Protein 1WS0 (pdb70)

Nearest PDB structures (foldseek):
  1ws1-assembly1_A  TM=1.004E+00  e=2.241E-28  Bacillus cereus
  5vcp-assembly1_A  TM=9.362E-01  e=2.625E-15  Paraburkholderia xenovorans LB400
  5t8z-assembly1_A  TM=9.281E-01  e=1.001E-14  Burkholderia multivorans ATCC 17616
  6jew-assembly2_B  TM=9.467E-01  e=4.548E-14  Acinetobacter baumannii MRSN 3527
  5cwx-assembly1_A  TM=9.238E-01  e=1.154E-13  Xanthomonas oryzae pv. oryzae KACC 10331

Radius of gyration: 14.34 Å; Cα contacts (8 Å, |Δi|>4): 322; chains: 1; bounding box: 36×37×30 Å

Organism: Bacillus cereus (strain ATCC 14579 / DSM 31 / CCUG 7414 / JCM 2152 / NBRC 15305 / NCIMB 9373 / NCTC 2599 / NRRL B-3711) (NCBI:txid226900)

B-factor: mean 21.85, std 10.97, range [8.17, 71.48]

Structure (mmCIF, N/CA/C/O backbone):
data_1WS0
#
_entry.id   1WS0
#
_cell.length_a   44.330
_cell.length_b   42.802
_cell.length_c   84.806
_cell.angle_alpha   90.00
_cell.angle_beta   90.00
_cell.angle_gamma   90.00
#
_symmetry.space_group_name_H-M   'P 21 21 21'
#
loop_
_entity.id
_entity.type
_entity.pdbx_description
1 polymer 'peptide deformylase 1'
2 non-polymer 'NICKEL (II) ION'
3 water water
#
loop_
_atom_site.group_PDB
_atom_site.id
_atom_site.type_symbol
_atom_site.label_atom_id
_atom_site.label_alt_id
_atom_site.label_comp_id
_atom_site.label_asym_id
_atom_site.label_entity_id
_atom_site.label_seq_id
_atom_site.pdbx_PDB_ins_code
_atom_site.Cartn_x
_atom_site.Cartn_y
_atom_site.Cartn_z
_atom_site.occupancy
_atom_site.B_iso_or_equiv
_atom_site.auth_seq_id
_atom_site.auth_comp_id
_atom_site.auth_asym_id
_atom_site.auth_atom_id
_atom_site.pdbx_PDB_model_num
ATOM 1 N N . MET A 1 1 ? -31.916 23.228 88.062 1.00 39.04 1 MET A N 1
ATOM 2 C CA . MET A 1 1 ? -32.046 22.240 86.949 1.00 37.94 1 MET A CA 1
ATOM 3 C C . MET A 1 1 ? -33.369 22.426 86.239 1.00 37.72 1 MET A C 1
ATOM 4 O O . MET A 1 1 ? -34.296 23.044 86.775 1.00 38.70 1 MET A O 1
ATOM 9 N N . ALA A 1 2 ? -33.451 21.901 85.022 1.00 35.72 2 ALA A N 1
ATOM 10 C CA . ALA A 1 2 ? -34.690 21.984 84.267 1.00 33.66 2 ALA A CA 1
ATOM 11 C C . ALA A 1 2 ? -35.017 20.600 83.741 1.00 32.76 2 ALA A C 1
ATOM 12 O O . ALA A 1 2 ? -34.106 19.845 83.387 1.00 30.33 2 ALA A O 1
ATOM 14 N N . VAL A 1 3 ? -36.306 20.254 83.733 1.00 31.33 3 VAL A N 1
ATOM 15 C CA . VAL A 1 3 ? -36.742 18.977 83.163 1.00 29.55 3 VAL A CA 1
ATOM 16 C C . VAL A 1 3 ? -36.892 19.344 81.694 1.00 28.82 3 VAL A C 1
ATOM 17 O O . VAL A 1 3 ? -37.684 20.219 81.346 1.00 29.44 3 VAL A O 1
ATOM 21 N N . LEU A 1 4 ? -36.126 18.687 80.833 1.00 26.26 4 LEU A N 1
ATOM 22 C CA . LEU A 1 4 ? -36.169 18.997 79.417 1.00 23.70 4 LEU A CA 1
ATOM 23 C C . LEU A 1 4 ? -37.21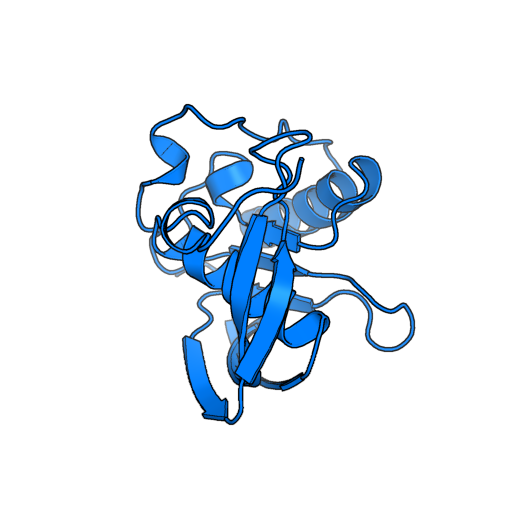3 18.159 78.709 1.00 23.26 4 LEU A C 1
ATOM 24 O O . LEU A 1 4 ? -37.464 17.001 79.074 1.00 24.08 4 LEU A O 1
ATOM 29 N N . GLU A 1 5 ? -37.832 18.724 77.683 1.00 22.68 5 GLU A N 1
ATOM 30 C CA . GLU A 1 5 ? -38.804 17.922 76.968 1.00 23.58 5 GLU A CA 1
ATOM 31 C C . GLU A 1 5 ? -37.997 16.935 76.120 1.00 22.13 5 GLU A C 1
ATOM 32 O O . GLU A 1 5 ? -37.041 17.335 75.452 1.00 20.19 5 GLU A O 1
ATOM 38 N N . ILE A 1 6 ? -38.374 15.660 76.171 1.00 21.66 6 ILE A N 1
ATOM 39 C CA . ILE A 1 6 ? -37.731 14.639 75.366 1.00 21.98 6 ILE A CA 1
ATOM 40 C C . ILE A 1 6 ? -38.540 14.592 74.078 1.00 23.99 6 ILE A C 1
ATOM 41 O O . ILE A 1 6 ? -39.758 14.362 74.105 1.00 23.71 6 ILE A O 1
ATOM 46 N N . ILE A 1 7 ? -37.852 14.829 72.964 1.00 23.05 7 ILE A N 1
ATOM 47 C CA . ILE A 1 7 ? -38.450 14.809 71.629 1.00 26.61 7 ILE A CA 1
ATOM 48 C C . ILE A 1 7 ? -38.856 13.386 71.225 1.00 28.20 7 ILE A C 1
ATOM 49 O O . ILE A 1 7 ? -38.041 12.450 71.285 1.00 25.38 7 ILE A O 1
ATOM 54 N N . LYS A 1 8 ? -40.106 13.226 70.798 1.00 29.83 8 LYS A N 1
ATOM 55 C CA . LYS A 1 8 ? -40.602 11.915 70.392 1.00 33.30 8 LYS A CA 1
ATOM 56 C C . LYS A 1 8 ? -40.444 11.672 68.900 1.00 35.91 8 LYS A C 1
ATOM 57 O O . LYS A 1 8 ? -40.621 12.587 68.078 1.00 33.76 8 LYS A O 1
ATOM 63 N N . HIS A 1 9 ? -40.067 10.118 68.234 1.00 39.59 9 HIS A N 1
ATOM 64 C CA . HIS A 1 9 ? -40.198 9.752 66.834 1.00 45.10 9 HIS A CA 1
ATOM 65 C C . HIS A 1 9 ? -41.748 10.003 66.494 1.00 47.17 9 HIS A C 1
ATOM 66 O O . HIS A 1 9 ? -42.457 9.761 67.349 1.00 46.66 9 HIS A O 1
ATOM 73 N N . PRO A 1 10 ? -42.033 11.154 65.681 1.00 22.83 10 PRO A N 1
ATOM 74 C CA . PRO A 1 10 ? -41.144 11.750 64.679 1.00 24.37 10 PRO A CA 1
ATOM 75 C C . PRO A 1 10 ? -40.780 13.216 64.832 1.00 23.93 10 PRO A C 1
ATOM 76 O O . PRO A 1 10 ? -41.641 14.072 64.983 1.00 24.89 10 PRO A O 1
ATOM 80 N N . ASN A 1 11 ? -39.719 13.387 64.402 1.00 44.25 11 ASN A N 1
ATOM 81 C CA . ASN A 1 11 ? -39.038 14.660 64.497 1.00 41.89 11 ASN A CA 1
ATOM 82 C C . ASN A 1 11 ? -37.709 14.596 63.783 1.00 40.33 11 ASN A C 1
ATOM 83 O O . ASN A 1 11 ? -36.920 13.680 64.007 1.00 39.02 11 ASN A O 1
ATOM 88 N N . GLU A 1 12 ? -37.474 15.570 62.907 1.00 37.71 12 GLU A N 1
ATOM 89 C CA . GLU A 1 12 ? -36.238 15.654 62.132 1.00 35.41 12 GLU A CA 1
ATOM 90 C C . GLU A 1 12 ? -34.953 15.831 62.945 1.00 30.94 12 GLU A C 1
ATOM 91 O O . GLU A 1 12 ? -33.893 15.376 62.512 1.00 28.18 12 GLU A O 1
ATOM 97 N N . VAL A 1 13 ? -35.022 16.497 64.097 1.00 26.43 13 VAL A N 1
ATOM 98 C CA . VAL A 1 13 ? -33.808 16.689 64.899 1.00 24.62 13 VAL A CA 1
ATOM 99 C C . VAL A 1 13 ? -33.201 15.324 65.250 1.00 21.15 13 VAL A C 1
ATOM 100 O O . VAL A 1 13 ? -31.975 15.183 65.379 1.00 20.60 13 VAL A O 1
ATOM 104 N N . LEU A 1 14 ? -34.042 14.290 65.351 1.00 18.99 14 LEU A N 1
ATOM 105 C CA . LEU A 1 14 ? -33.536 12.961 65.721 1.00 18.28 14 LEU A CA 1
ATOM 106 C C . LEU A 1 14 ? -32.682 12.288 64.671 1.00 18.27 14 LEU A C 1
ATOM 107 O O . LEU A 1 14 ? -31.868 11.418 64.997 1.00 19.70 14 LEU A O 1
ATOM 112 N N . GLU A 1 15 ? -32.849 12.677 63.409 1.00 17.85 15 GLU A N 1
ATOM 113 C CA . GLU A 1 15 ? -32.073 12.065 62.344 1.00 18.79 15 GLU A CA 1
ATOM 114 C C . GLU A 1 15 ? -30.970 12.965 61.851 1.00 17.86 15 GLU A C 1
ATOM 115 O O . GLU A 1 15 ? -30.355 12.708 60.823 1.00 17.19 15 GLU A O 1
ATOM 121 N N . THR A 1 16 ? -30.716 14.033 62.589 1.00 16.39 16 THR A N 1
ATOM 122 C CA . THR A 1 16 ? -29.673 14.980 62.198 1.00 15.74 16 THR A CA 1
ATOM 123 C C . THR A 1 16 ? -28.331 14.667 62.850 1.00 14.07 16 THR A C 1
ATOM 124 O O . THR A 1 16 ? -28.247 14.643 64.070 1.00 14.17 16 THR A O 1
ATOM 128 N N . PRO A 1 17 ? -27.277 14.414 62.057 1.00 14.55 17 PRO A N 1
ATOM 129 C CA . PRO A 1 17 ? -25.978 14.130 62.695 1.00 13.75 17 PRO A CA 1
ATOM 130 C C . PRO A 1 17 ? -25.544 15.368 63.475 1.00 14.41 17 PRO A C 1
ATOM 131 O O . PRO A 1 17 ? -25.732 16.511 63.023 1.00 15.36 17 PRO A O 1
ATOM 135 N N . CYS A 1 18 ? -24.892 15.143 64.607 1.00 12.68 18 CYS A N 1
ATOM 136 C CA . CYS A 1 18 ? -24.503 16.208 65.522 1.00 13.23 18 CYS A CA 1
ATOM 137 C C . CYS A 1 18 ? -23.108 16.766 65.328 1.00 12.86 18 CYS A C 1
ATOM 138 O O . CYS A 1 18 ? -22.188 16.055 64.928 1.00 12.99 18 CYS A O 1
ATOM 141 N N . GLU A 1 19 ? -22.950 18.050 65.626 1.00 13.48 19 GLU A N 1
ATOM 142 C CA . GLU A 1 19 ? -21.638 18.654 65.530 1.00 12.93 19 GLU A CA 1
ATOM 143 C C . GLU A 1 19 ? -20.830 18.315 66.766 1.00 14.31 19 GLU A C 1
ATOM 144 O O . GLU A 1 19 ? -21.394 18.096 67.857 1.00 13.78 19 GLU A O 1
ATOM 150 N N . ARG A 1 20 ? -19.513 18.272 66.603 1.00 13.57 20 ARG A N 1
ATOM 151 C CA . ARG A 1 20 ? -18.629 18.029 67.743 1.00 13.97 20 ARG A CA 1
ATOM 152 C C . ARG A 1 20 ? -18.706 19.238 68.655 1.00 15.24 20 ARG A C 1
ATOM 153 O O . ARG A 1 20 ? -18.906 20.371 68.207 1.00 17.09 20 ARG A O 1
ATOM 161 N N . VAL A 1 21 ? -18.546 18.991 69.946 1.00 14.85 21 VAL A N 1
ATOM 162 C CA . VAL A 1 21 ? -18.524 20.065 70.930 1.00 15.62 21 VAL A CA 1
ATOM 163 C C . VAL A 1 21 ? -17.141 20.703 70.812 1.00 17.19 21 VAL A C 1
ATOM 164 O O . VAL A 1 21 ? -16.135 19.992 70.807 1.00 17.70 21 VAL A O 1
ATOM 168 N N . ILE A 1 22 ? -17.099 22.031 70.710 1.00 18.01 22 ILE A N 1
ATOM 169 C CA . ILE A 1 22 ? -15.844 22.766 70.587 1.00 22.49 22 ILE A CA 1
ATOM 170 C C . ILE A 1 22 ? -15.621 23.624 71.822 1.00 22.16 22 ILE A C 1
ATOM 171 O O . ILE A 1 22 ? -14.487 23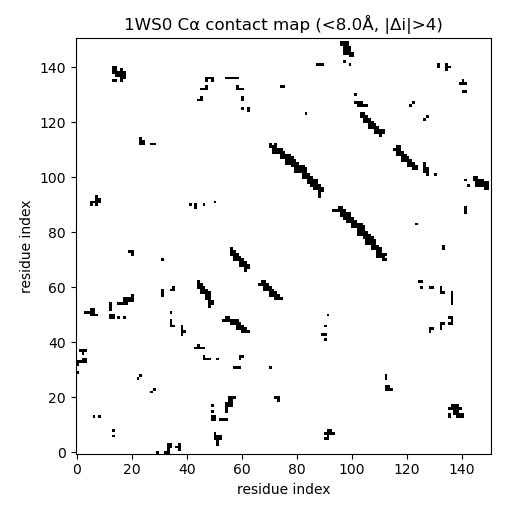.854 72.241 1.00 24.88 22 ILE A O 1
ATOM 176 N N . ASN A 1 23 ? -16.712 24.097 72.398 1.00 22.57 23 ASN A N 1
ATOM 177 C CA . ASN A 1 23 ? -16.636 24.924 73.588 1.00 23.09 23 ASN A CA 1
ATOM 178 C C . ASN A 1 23 ? -17.116 24.140 74.790 1.00 22.42 23 ASN A C 1
ATOM 179 O O . ASN A 1 23 ? -18.281 23.709 74.853 1.00 23.36 23 ASN A O 1
ATOM 184 N N . PHE A 1 24 ? -16.216 23.930 75.742 1.00 21.58 24 PHE A N 1
ATOM 185 C CA . PHE A 1 24 ? -16.556 23.197 76.959 1.00 21.91 24 PHE A CA 1
ATOM 186 C C . PHE A 1 24 ? -16.824 24.277 77.984 1.00 23.36 24 PHE A C 1
ATOM 187 O O . PHE A 1 24 ? -15.952 24.614 78.805 1.00 23.50 24 PHE A O 1
ATOM 195 N N . ASP A 1 25 ? -18.039 24.819 77.894 1.00 24.38 25 ASP A N 1
ATOM 196 C CA . ASP A 1 25 ? -18.470 25.940 78.725 1.00 26.09 25 ASP A CA 1
ATOM 197 C C . ASP A 1 25 ? -19.567 25.633 79.734 1.00 25.81 25 ASP A C 1
ATOM 198 O O . ASP A 1 25 ? -19.995 24.481 79.882 1.00 23.71 25 ASP A O 1
ATOM 203 N N . LYS A 1 26 ? -20.037 26.679 80.418 1.00 24.47 26 LYS A N 1
ATOM 204 C CA . LYS A 1 26 ? -21.082 26.484 81.433 1.00 24.80 26 LYS A CA 1
ATOM 205 C C . LYS A 1 26 ? -22.419 26.002 80.874 1.00 22.61 26 LYS A C 1
ATOM 206 O O . LYS A 1 26 ? -23.189 25.331 81.570 1.00 20.98 26 LYS A O 1
ATOM 212 N N . LYS A 1 27 ? -22.709 26.345 79.626 1.00 21.03 27 LYS A N 1
ATOM 213 C CA . LYS A 1 27 ? -23.973 25.956 79.009 1.00 21.88 27 LYS A CA 1
ATOM 214 C C . LYS A 1 27 ? -23.958 24.457 78.738 1.00 20.51 27 LYS A C 1
ATOM 215 O O . LYS A 1 27 ? -25.006 23.802 78.817 1.00 18.40 27 LYS A O 1
ATOM 221 N N . LEU A 1 28 ? -22.769 23.941 78.428 1.00 18.60 28 LEU A N 1
ATOM 222 C CA . LEU A 1 28 ? -22.576 22.502 78.183 1.00 18.23 28 LEU A CA 1
ATOM 223 C C . LEU A 1 28 ? -22.782 21.771 79.506 1.00 17.99 28 LEU A C 1
ATOM 224 O O . LEU A 1 28 ? -23.443 20.734 79.567 1.00 17.38 28 LEU A O 1
ATOM 229 N N . VAL A 1 29 ? -22.198 22.290 80.575 1.00 17.81 29 VAL A N 1
ATOM 230 C CA . VAL A 1 29 ? -22.358 21.632 81.866 1.00 17.00 29 VAL A CA 1
ATOM 231 C C . VAL A 1 29 ? -23.836 21.635 82.263 1.00 17.53 29 VAL A C 1
ATOM 232 O O . VAL A 1 29 ? -24.342 20.646 82.730 1.00 16.33 29 VAL A O 1
ATOM 236 N N . LYS A 1 30 ? -24.536 22.748 82.072 1.00 16.59 30 LYS A N 1
ATOM 237 C CA . LYS A 1 30 ? -25.960 22.751 82.429 1.00 17.82 30 LYS A CA 1
ATOM 238 C C . LYS A 1 30 ? -26.761 21.778 81.559 1.00 16.79 30 LYS A C 1
ATOM 239 O O . LYS A 1 30 ? -27.695 21.129 82.030 1.00 16.16 30 LYS A O 1
ATOM 245 N N . LEU A 1 31 ? -26.407 21.692 80.280 1.00 14.57 31 LEU A N 1
ATOM 246 C CA . LEU A 1 31 ? -27.097 20.745 79.394 1.00 14.06 31 LEU A CA 1
ATOM 247 C C . LEU A 1 31 ? -26.944 19.325 79.956 1.00 13.89 31 LEU A C 1
ATOM 248 O O . LEU A 1 31 ? -27.921 18.595 80.068 1.00 13.19 31 LEU A O 1
ATOM 253 N N . LEU A 1 32 ? -25.723 18.942 80.324 1.00 12.35 32 LEU A N 1
ATOM 254 C CA . LEU A 1 32 ? -25.500 17.590 80.839 1.00 11.79 32 LEU A CA 1
ATOM 255 C C . LEU A 1 32 ? -26.231 17.365 82.160 1.00 12.92 32 LEU A C 1
ATOM 256 O O . LEU A 1 32 ? -26.809 16.306 82.378 1.00 12.15 32 LEU A O 1
ATOM 261 N N . LYS A 1 33 ? -26.216 18.363 83.037 1.00 14.66 33 LYS A N 1
ATOM 262 C CA . LYS A 1 33 ? -26.898 18.205 84.323 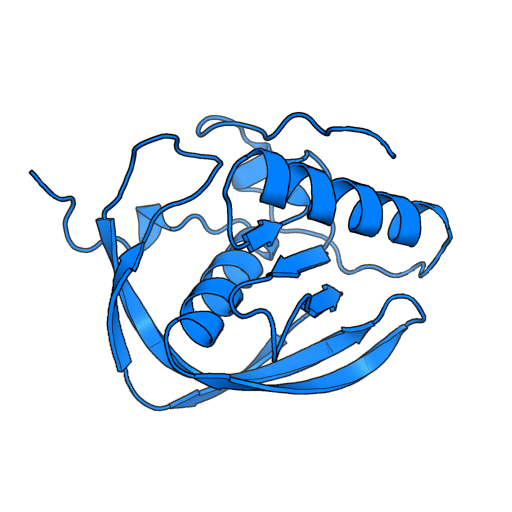1.00 17.36 33 LYS A CA 1
ATOM 263 C C . LYS A 1 33 ? -28.397 18.037 84.102 1.00 16.76 33 LYS A C 1
ATOM 264 O O . LYS A 1 33 ? -29.028 17.139 84.678 1.00 17.52 33 LYS A O 1
ATOM 270 N N . ASP A 1 34 ? -28.967 18.873 83.245 1.00 14.57 34 ASP A N 1
ATOM 271 C CA . ASP A 1 34 ? -30.402 18.770 82.963 1.00 15.21 34 ASP A CA 1
ATOM 272 C C . ASP A 1 34 ? -30.756 17.462 82.281 1.00 14.31 34 ASP A C 1
ATOM 273 O O . ASP A 1 34 ? -31.817 16.881 82.566 1.00 14.58 34 ASP A O 1
ATOM 278 N N . MET A 1 35 ? -29.895 17.007 81.365 1.00 12.58 35 MET A N 1
ATOM 279 C CA . MET A 1 35 ? -30.138 15.735 80.677 1.00 11.79 35 MET A CA 1
ATOM 280 C C . MET A 1 35 ? -30.158 14.555 81.633 1.00 13.70 35 MET A C 1
ATOM 281 O O . MET A 1 35 ? -31.029 13.682 81.544 1.00 13.35 35 MET A O 1
ATOM 286 N N . HIS A 1 36 ? -29.208 14.518 82.554 1.00 13.10 36 HIS A N 1
ATOM 287 C CA . HIS A 1 36 ? -29.166 13.367 83.453 1.00 12.92 36 HIS A CA 1
ATOM 288 C C . HIS A 1 36 ? -30.407 13.245 84.323 1.00 14.18 36 HIS A C 1
ATOM 289 O O . HIS A 1 36 ? -30.943 12.139 84.442 1.00 12.59 36 HIS A O 1
ATOM 296 N N . GLU A 1 37 ? -30.889 14.344 84.890 1.00 14.02 37 GLU A N 1
ATOM 297 C CA . GLU A 1 37 ? -32.090 14.212 85.753 1.00 13.02 37 GLU A CA 1
ATOM 298 C C . GLU A 1 37 ? -33.328 13.999 84.876 1.00 14.62 37 GLU A C 1
ATOM 299 O O . GLU A 1 37 ? -34.242 13.231 85.230 1.00 13.31 37 GLU A O 1
ATOM 305 N N . THR A 1 38 ? -33.371 14.667 83.723 1.00 13.41 38 THR A N 1
ATOM 306 C CA . THR A 1 38 ? -34.499 14.454 82.826 1.00 14.71 38 THR A CA 1
ATOM 307 C C . THR A 1 38 ? -34.581 12.968 82.445 1.00 13.34 38 THR A C 1
ATOM 308 O O . THR A 1 38 ? -35.662 12.363 82.434 1.00 13.90 38 THR A O 1
ATOM 312 N N . MET A 1 39 ? -33.433 12.383 82.130 1.00 12.45 39 MET A N 1
ATOM 313 C CA . MET A 1 39 ? -33.368 10.968 81.763 1.00 11.77 39 MET A CA 1
ATOM 314 C C . MET A 1 39 ? -33.892 10.063 82.876 1.00 11.14 39 MET A C 1
ATOM 315 O O . MET A 1 39 ? -34.734 9.187 82.641 1.00 13.78 39 MET A O 1
ATOM 320 N N . LEU A 1 40 ? -33.412 10.290 84.095 1.00 11.85 40 LEU A N 1
ATOM 321 C CA . LEU A 1 40 ? -33.827 9.440 85.221 1.00 11.28 40 LEU A CA 1
ATOM 322 C C . LEU A 1 40 ? -35.293 9.633 85.583 1.00 12.56 40 LEU A C 1
ATOM 323 O O . LEU A 1 40 ? -35.989 8.668 85.905 1.00 12.73 40 LEU A O 1
ATOM 328 N N . ILE A 1 41 ? -35.765 10.871 85.519 1.00 13.78 41 ILE A N 1
ATOM 329 C CA . ILE A 1 41 ? -37.178 11.126 85.847 1.00 14.60 41 ILE A CA 1
ATOM 330 C C . ILE A 1 41 ? -38.072 10.328 84.883 1.00 13.53 41 ILE A C 1
ATOM 331 O O . ILE A 1 41 ? -39.140 9.832 85.263 1.00 14.59 41 ILE A O 1
ATOM 336 N N . ALA A 1 42 ? -37.603 10.159 83.650 1.00 13.68 42 ALA A N 1
ATOM 337 C CA . ALA A 1 42 ? -38.331 9.439 82.627 1.00 14.27 42 ALA A CA 1
ATOM 338 C C . ALA A 1 42 ? -38.041 7.918 82.641 1.00 14.60 42 ALA A C 1
ATOM 339 O O . ALA A 1 42 ? -38.501 7.185 81.768 1.00 16.03 42 ALA A O 1
ATOM 341 N N . ASP A 1 43 ? -37.290 7.459 83.639 1.00 14.40 43 ASP A N 1
ATOM 342 C CA . ASP A 1 43 ? -36.910 6.043 83.802 1.00 15.91 43 ASP A CA 1
ATOM 343 C C . ASP A 1 43 ? -36.059 5.522 82.652 1.00 17.21 43 ASP A C 1
ATOM 344 O O . ASP A 1 43 ? -36.178 4.351 82.263 1.00 17.88 43 ASP A O 1
ATOM 349 N N . GLY A 1 44 ? -35.213 6.381 82.101 1.00 15.65 44 GLY A N 1
ATOM 350 C CA . GLY A 1 44 ? -34.342 5.965 81.017 1.00 15.86 44 GLY A CA 1
ATOM 351 C C . GLY A 1 44 ? -32.957 5.653 81.538 1.00 15.50 44 GLY A C 1
ATOM 352 O O . GLY A 1 44 ? -32.617 6.062 82.667 1.00 15.46 44 GLY A O 1
ATOM 353 N N . VAL A 1 45 ? -32.171 4.910 80.753 1.00 12.42 45 VAL A N 1
ATOM 354 C CA . VAL A 1 45 ? -30.792 4.613 81.167 1.00 14.09 45 VAL A CA 1
ATOM 355 C C . VAL A 1 45 ? -29.765 5.332 80.272 1.00 11.75 45 VAL A C 1
ATOM 356 O O . VAL A 1 45 ? -28.573 5.357 80.575 1.00 12.66 45 VAL A O 1
ATOM 360 N N . GLY A 1 46 ? -30.263 5.925 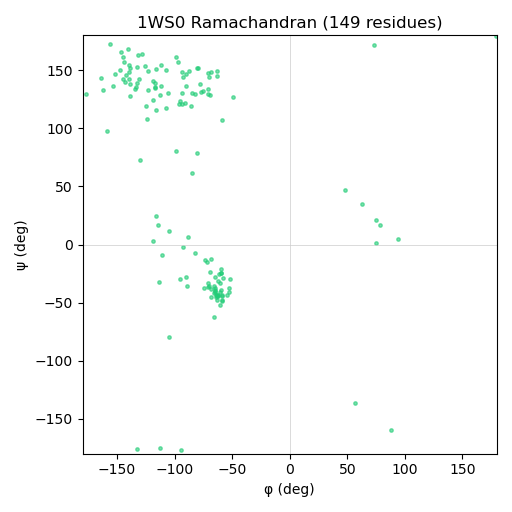79.193 1.00 12.03 46 GLY A N 1
ATOM 361 C CA . GLY A 1 46 ? -29.424 6.691 78.282 1.00 10.50 46 GLY A CA 1
ATOM 362 C C . GLY A 1 46 ? -30.224 7.847 77.678 1.00 12.16 46 GLY A C 1
ATOM 363 O O . GLY A 1 46 ? -31.462 7.781 77.550 1.00 13.63 46 GLY A O 1
ATOM 364 N N . LEU A 1 47 ? -29.533 8.936 77.360 1.00 11.61 47 LEU A N 1
ATOM 365 C CA . LEU A 1 47 ? -30.156 10.101 76.715 1.00 11.28 47 LEU A CA 1
ATOM 366 C C . LEU A 1 47 ? -29.085 10.834 75.929 1.00 11.32 47 LEU A C 1
ATOM 367 O O . LEU A 1 47 ? -27.959 11.012 76.426 1.00 11.88 47 LEU A O 1
ATOM 372 N N . ALA A 1 48 ? -29.417 11.248 74.710 1.00 10.98 48 ALA A N 1
ATOM 373 C CA . ALA A 1 48 ? -28.479 11.975 73.850 1.00 11.57 48 ALA A CA 1
ATOM 374 C C . ALA A 1 48 ? -29.031 13.366 73.610 1.00 12.58 48 ALA A C 1
ATOM 375 O O . ALA A 1 48 ? -30.246 13.562 73.603 1.00 13.57 48 ALA A O 1
ATOM 377 N N . ALA A 1 49 ? -28.130 14.322 73.394 1.00 11.56 49 ALA A N 1
ATOM 378 C CA . ALA A 1 49 ? -28.524 15.726 73.183 1.00 12.12 49 ALA A CA 1
ATOM 379 C C . ALA A 1 49 ? -29.571 15.937 72.092 1.00 12.66 49 ALA A C 1
ATOM 380 O O . ALA A 1 49 ? -30.493 16.759 72.261 1.00 12.21 49 ALA A O 1
ATOM 382 N N . PRO A 1 50 ? -29.472 15.224 70.961 1.00 13.47 50 PRO A N 1
ATOM 383 C CA . PRO A 1 50 ? -30.521 15.486 69.963 1.00 13.96 50 PRO A CA 1
ATOM 384 C C . PRO A 1 50 ? -31.938 15.195 70.465 1.00 13.59 50 PRO A C 1
ATOM 385 O O . PRO A 1 50 ? -32.918 15.780 69.978 1.00 15.42 50 PRO A O 1
ATOM 389 N N . GLN A 1 51 ? -32.058 14.316 71.458 1.00 11.70 51 GLN A N 1
ATOM 390 C CA . GLN A 1 51 ? -33.364 13.958 71.998 1.00 13.29 51 GLN A CA 1
ATOM 391 C C . GLN A 1 51 ? -33.966 15.073 72.802 1.00 13.18 51 GLN A C 1
ATOM 392 O O . GLN A 1 51 ? -35.160 15.039 73.116 1.00 16.46 51 GLN A O 1
ATOM 398 N N . VAL A 1 52 ? -33.151 16.053 73.167 1.00 13.91 52 VAL A N 1
ATOM 399 C CA . VAL A 1 52 ? -33.703 17.205 73.895 1.00 14.06 52 VAL A CA 1
ATOM 400 C C . VAL A 1 52 ? -33.511 18.434 73.006 1.00 15.02 52 VAL A C 1
ATOM 401 O O . VAL A 1 52 ? -33.440 19.578 73.499 1.00 16.35 52 VAL A O 1
ATOM 405 N N . GLY A 1 53 ? -33.412 18.172 71.698 1.00 13.50 53 GLY A N 1
ATOM 406 C CA . GLY A 1 53 ? -33.308 19.240 70.701 1.00 15.42 53 GLY A CA 1
ATOM 407 C C . GLY A 1 53 ? -32.011 19.969 70.460 1.00 16.54 53 GLY A C 1
ATOM 408 O O . GLY A 1 53 ? -32.007 21.040 69.840 1.00 18.29 53 GLY A O 1
ATOM 409 N N . VAL A 1 54 ? -30.909 19.401 70.925 1.00 16.28 54 VAL A N 1
ATOM 410 C CA . VAL A 1 54 ? -29.602 20.022 70.775 1.00 14.99 54 VAL A CA 1
ATOM 411 C C . VAL A 1 54 ? -28.716 19.132 69.894 1.00 15.27 54 VAL A C 1
ATOM 412 O O . VAL A 1 54 ? -28.385 18.001 70.278 1.00 13.99 54 VAL A O 1
ATOM 416 N N . SER A 1 55 ? -28.317 19.627 68.721 1.00 14.73 55 SER A N 1
ATOM 417 C CA . SER A 1 55 ? -27.490 18.827 67.817 1.00 15.34 55 SER A CA 1
ATOM 418 C C . SER A 1 55 ? -25.985 18.867 68.073 1.00 14.16 55 SER A C 1
ATOM 419 O O . SER A 1 55 ? -25.205 19.265 67.216 1.00 13.87 55 SER A O 1
ATOM 422 N N . LEU A 1 56 ? -25.589 18.403 69.264 1.00 12.24 56 LEU A N 1
ATOM 423 C CA . LEU A 1 56 ? -24.188 18.354 69.668 1.00 11.72 56 LEU A CA 1
ATOM 424 C C . LEU A 1 56 ? -23.857 16.932 70.089 1.00 11.62 56 LEU A C 1
ATOM 425 O O . LEU A 1 56 ? -24.728 16.217 70.555 1.00 11.77 56 LEU A O 1
ATOM 430 N N . GLN A 1 57 ? -22.583 16.535 69.982 1.00 11.65 57 GLN A N 1
ATOM 431 C CA . GLN A 1 57 ? -22.214 15.16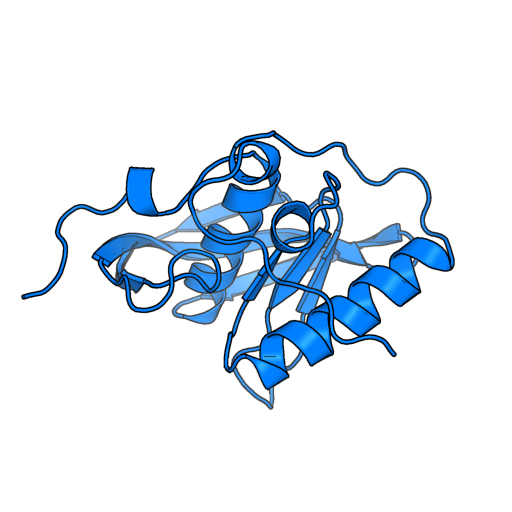5 70.370 1.00 10.63 57 GLN A CA 1
ATOM 432 C C . GLN A 1 57 ? -22.044 15.036 71.866 1.00 10.18 57 GLN A C 1
ATOM 433 O O . GLN A 1 57 ? -20.922 15.036 72.390 1.00 10.33 57 GLN A O 1
ATOM 439 N N . VAL A 1 58 ? -23.180 14.945 72.540 1.00 11.52 58 VAL A N 1
ATOM 440 C CA . VAL A 1 58 ? -23.243 14.891 74.004 1.00 12.00 58 VAL A CA 1
ATOM 441 C C . VAL A 1 58 ? -24.280 13.872 74.415 1.00 12.60 58 VAL A C 1
ATOM 442 O O . VAL A 1 58 ? -25.400 13.910 73.918 1.00 11.10 58 VAL A O 1
ATOM 446 N N . ALA A 1 59 ? -23.898 12.929 75.281 1.00 10.99 59 ALA A N 1
ATOM 447 C CA . ALA A 1 59 ? -24.866 11.950 75.761 1.00 11.65 59 ALA A CA 1
ATOM 448 C C . ALA A 1 59 ? -24.514 11.592 77.192 1.00 10.44 59 ALA A C 1
ATOM 449 O O . ALA A 1 59 ? -23.419 11.890 77.660 1.00 11.58 59 ALA A O 1
ATOM 451 N N . VAL A 1 60 ? -25.449 10.949 77.890 1.00 10.61 60 VAL A N 1
ATOM 452 C CA . VAL A 1 60 ? -25.149 10.497 79.235 1.00 11.31 60 VAL A CA 1
ATOM 453 C C . VAL A 1 60 ? -25.840 9.131 79.382 1.00 11.03 60 VAL A C 1
ATOM 454 O O . VAL A 1 60 ? -26.891 8.892 78.780 1.00 12.12 60 VAL A O 1
ATOM 458 N N . VAL A 1 61 ? -25.224 8.228 80.141 1.00 11.94 61 VAL A N 1
ATOM 459 C CA . VAL A 1 61 ? -25.822 6.921 80.406 1.00 11.91 61 VAL A CA 1
ATOM 460 C C . VAL A 1 61 ? -25.678 6.712 81.904 1.00 12.20 61 VAL A C 1
ATOM 461 O O . VAL A 1 61 ? -24.769 7.253 82.530 1.00 13.59 61 VAL A O 1
ATOM 465 N N . ASP A 1 62 ? -26.576 5.941 82.485 1.00 14.54 62 ASP A N 1
ATOM 466 C CA . ASP A 1 62 ? -26.490 5.683 83.908 1.00 16.12 62 ASP A CA 1
ATOM 467 C C . ASP A 1 62 ? -27.282 4.413 84.153 1.00 18.72 62 ASP A C 1
ATOM 468 O O . ASP A 1 62 ? -28.496 4.432 84.212 1.00 16.83 62 ASP A O 1
ATOM 473 N N . VAL A 1 63 ? -26.577 3.295 84.226 1.00 21.39 63 VAL A N 1
ATOM 474 C CA . VAL A 1 63 ? -27.263 2.031 84.464 1.00 28.69 63 VAL A CA 1
ATOM 475 C C . VAL A 1 63 ? -27.028 1.591 85.930 1.00 31.42 63 VAL A C 1
ATOM 476 O O . VAL A 1 63 ? -27.873 1.826 86.784 1.00 33.67 63 VAL A O 1
ATOM 480 N N . ASP A 1 64 ? -25.885 1.005 86.254 1.00 36.27 64 ASP A N 1
ATOM 481 C CA . ASP A 1 64 ? -25.642 0.583 87.641 1.00 40.65 64 ASP A CA 1
ATOM 482 C C . ASP A 1 64 ? -25.206 1.712 88.578 1.00 42.84 64 ASP A C 1
ATOM 483 O O . ASP A 1 64 ? -24.579 2.677 88.146 1.00 41.85 64 ASP A O 1
ATOM 488 N N . ASP A 1 65 ? -25.515 1.573 89.869 1.00 45.28 65 ASP A N 1
ATOM 489 C CA . ASP A 1 65 ? -25.139 2.592 90.851 1.00 48.58 65 ASP A CA 1
ATOM 490 C C . ASP A 1 65 ? -23.635 2.630 91.118 1.00 50.50 65 ASP A C 1
ATOM 491 O O . ASP A 1 65 ? -23.067 3.704 91.344 1.00 49.89 65 ASP A O 1
ATOM 496 N N . ASP A 1 66 ? -23.008 1.457 91.113 1.00 52.67 66 ASP A N 1
ATOM 497 C CA . ASP A 1 66 ? -21.568 1.336 91.343 1.00 55.27 66 ASP A CA 1
ATOM 498 C C . ASP A 1 66 ? -20.836 2.109 90.252 1.00 54.73 66 ASP A C 1
ATOM 499 O O . ASP A 1 66 ? -19.970 2.943 90.534 1.00 54.94 66 ASP A O 1
ATOM 504 N N . THR A 1 67 ? -21.191 1.811 89.005 1.00 53.14 67 THR A N 1
ATOM 505 C CA . THR A 1 67 ? -20.611 2.480 87.849 1.00 50.93 67 THR A CA 1
ATOM 506 C C . THR A 1 67 ? -21.072 3.920 87.945 1.00 47.64 67 THR A C 1
ATOM 507 O O . THR A 1 67 ? -20.268 4.842 88.082 1.00 48.44 67 THR A O 1
ATOM 511 N N . GLY A 1 68 ? -22.389 4.096 87.878 1.00 42.13 68 GLY A N 1
ATOM 512 C CA . GLY A 1 68 ? -22.952 5.419 87.980 1.00 35.12 68 GLY A CA 1
ATOM 513 C C . GLY A 1 68 ? -23.066 6.150 86.658 1.00 29.08 68 GLY A C 1
ATOM 514 O O . GLY A 1 68 ? -23.061 5.569 85.571 1.00 26.82 68 GLY A O 1
ATOM 515 N N . LYS A 1 69 ? -23.173 7.461 86.773 1.00 24.71 69 LYS A N 1
ATOM 516 C CA . LYS A 1 69 ? -23.339 8.329 85.628 1.00 19.99 69 LYS A CA 1
ATOM 517 C C . LYS A 1 69 ? -22.079 8.448 84.783 1.00 17.56 69 LYS A C 1
ATOM 518 O O . LYS A 1 69 ? -21.006 8.715 85.303 1.00 15.50 69 LYS A O 1
ATOM 524 N N . ILE A 1 70 ? -22.226 8.251 83.468 1.00 14.25 70 ILE A N 1
ATOM 525 C CA . ILE A 1 70 ? -21.110 8.398 82.544 1.00 13.88 70 ILE A CA 1
ATOM 526 C C . ILE A 1 70 ? -21.500 9.412 81.479 1.00 13.53 70 ILE A C 1
ATOM 527 O O . ILE A 1 70 ? -22.338 9.134 80.635 1.00 12.64 70 ILE A O 1
ATOM 532 N N . GLU A 1 71 ? -20.903 10.595 81.544 1.00 12.15 71 GLU A N 1
ATOM 533 C CA . GLU A 1 71 ? -21.160 11.626 80.544 1.00 11.71 71 GLU A CA 1
ATOM 534 C C . GLU A 1 71 ? -20.145 11.428 79.438 1.00 11.48 71 GLU A C 1
ATOM 535 O O . GLU A 1 71 ? -18.964 11.184 79.699 1.00 12.20 71 GLU A O 1
ATOM 541 N N . LEU A 1 72 ? -20.614 11.513 78.197 1.00 10.84 72 LEU A N 1
ATOM 542 C CA . LEU A 1 72 ? -19.774 11.315 77.021 1.00 10.66 72 LEU A CA 1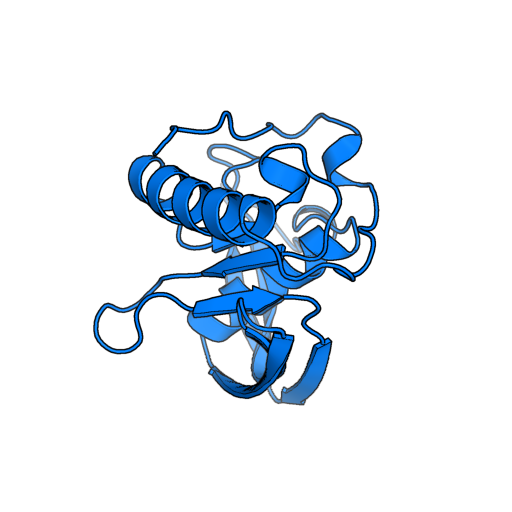
ATOM 543 C C . LEU A 1 72 ? -19.841 12.494 76.073 1.00 12.13 72 LEU A C 1
ATOM 544 O O . LEU A 1 72 ? -20.912 12.797 75.569 1.00 12.86 72 LEU A O 1
ATOM 549 N N . ILE A 1 73 ? -18.712 13.151 75.811 1.00 9.67 73 ILE A N 1
ATOM 550 C CA . ILE A 1 73 ? -18.705 14.239 74.841 1.00 9.99 73 ILE A CA 1
ATOM 551 C C . ILE A 1 73 ? -17.778 13.817 73.715 1.00 10.89 73 ILE A C 1
ATOM 552 O O . ILE A 1 73 ? -16.698 13.292 73.931 1.00 11.03 73 ILE A O 1
ATOM 557 N N . ASN A 1 74 ? -18.236 14.033 72.483 1.00 10.76 74 ASN A N 1
ATOM 558 C CA . ASN A 1 74 ? -17.482 13.654 71.283 1.00 11.38 74 ASN A CA 1
ATOM 559 C C . ASN A 1 74 ? -16.953 12.227 71.366 1.00 12.31 74 ASN A C 1
ATOM 560 O O . ASN A 1 74 ? -15.801 11.958 71.051 1.00 12.15 74 ASN A O 1
ATOM 565 N N . PRO A 1 75 ? -17.805 11.280 71.772 1.00 10.66 75 PRO A N 1
ATOM 566 C CA . PRO A 1 75 ? -17.358 9.876 71.887 1.00 11.26 75 PRO A CA 1
ATOM 567 C C . PRO A 1 75 ? -17.095 9.167 70.588 1.00 13.91 75 PRO A C 1
ATOM 568 O O . PRO A 1 75 ? -17.763 9.416 69.591 1.00 16.37 75 PRO A O 1
ATOM 572 N N . SER A 1 76 ? -16.126 8.250 70.600 1.00 13.86 76 SER A N 1
ATOM 573 C CA . SER A 1 76 ? -15.894 7.426 69.429 1.00 16.70 76 SER A CA 1
ATOM 574 C C . SER A 1 76 ? -15.609 6.031 69.976 1.00 17.77 76 SER A C 1
ATOM 575 O O . SER A 1 76 ? -15.068 5.890 71.078 1.00 17.49 76 SER A O 1
ATOM 578 N N . ILE A 1 77 ? -15.988 5.000 69.233 1.00 16.02 77 ILE A N 1
ATOM 579 C CA . ILE A 1 77 ? -15.721 3.630 69.663 1.00 16.12 77 ILE A CA 1
ATOM 580 C C . ILE A 1 77 ? -14.426 3.205 68.967 1.00 17.53 77 ILE A C 1
ATOM 581 O O . ILE A 1 77 ? -14.343 3.209 67.729 1.00 17.65 77 ILE A O 1
ATOM 586 N N . LEU A 1 78 ? -13.431 2.845 69.772 1.00 16.06 78 LEU A N 1
ATOM 587 C CA . LEU A 1 78 ? -12.129 2.440 69.258 1.00 17.11 78 LEU A CA 1
ATOM 588 C C . LEU A 1 78 ? -12.056 0.951 69.007 1.00 18.21 78 LEU A C 1
ATOM 589 O O . LEU A 1 78 ? -11.289 0.515 68.151 1.00 19.74 78 LEU A O 1
ATOM 594 N N . GLU A 1 79 ? -12.840 0.174 69.753 1.00 17.88 79 GLU A N 1
ATOM 595 C CA . GLU A 1 79 ? -12.786 -1.277 69.593 1.00 18.87 79 GLU A CA 1
ATOM 596 C C . GLU A 1 79 ? -14.121 -1.902 69.952 1.00 17.59 79 GLU A C 1
ATOM 597 O O . GLU A 1 79 ? -14.822 -1.410 70.837 1.00 15.06 79 GLU A O 1
ATOM 603 N N . LYS A 1 80 ? -14.474 -2.985 69.260 1.00 15.97 80 LYS A N 1
ATOM 604 C CA . LYS A 1 80 ? -15.711 -3.691 69.542 1.00 14.28 80 LYS A CA 1
ATOM 605 C C . LYS A 1 80 ? -15.366 -5.164 69.454 1.00 14.74 80 LYS A C 1
ATOM 606 O O . LYS A 1 80 ? -14.618 -5.552 68.544 1.00 15.16 80 LYS A O 1
ATOM 612 N N . ARG A 1 81 ? -15.884 -5.973 70.375 1.00 14.95 81 ARG A N 1
ATOM 613 C CA . ARG A 1 81 ? -15.632 -7.417 70.339 1.00 17.72 81 ARG A CA 1
ATOM 614 C C . ARG A 1 81 ? -16.860 -8.166 70.818 1.00 18.09 81 ARG A C 1
ATOM 615 O O . ARG A 1 81 ? -17.520 -7.739 71.757 1.00 19.67 81 ARG A O 1
ATOM 623 N N . GLY A 1 82 ? -17.151 -9.314 70.196 1.00 16.97 82 GLY A N 1
ATOM 624 C CA . GLY A 1 82 ? -18.290 -10.094 70.622 1.00 16.77 82 GLY A CA 1
ATOM 625 C C . GLY A 1 82 ? -19.611 -9.493 70.234 1.00 15.90 82 GLY A C 1
ATOM 626 O O . GLY A 1 82 ? -19.665 -8.364 69.755 1.00 17.75 82 GLY A O 1
ATOM 627 N N . GLU A 1 83 ? -20.676 -10.241 70.451 1.00 16.24 83 GLU A N 1
ATOM 628 C CA . GLU A 1 83 ? -22.015 -9.771 70.124 1.00 16.06 83 GLU A CA 1
ATOM 629 C C . GLU A 1 83 ? -23.024 -10.156 71.198 1.00 17.53 83 GLU A C 1
ATOM 630 O O . GLU A 1 83 ? -22.836 -11.112 71.933 1.00 18.68 83 GLU A O 1
ATOM 636 N N . GLN A 1 84 ? -24.088 -9.376 71.294 1.00 15.42 84 GLN A N 1
ATOM 637 C CA . GLN A 1 84 ? -25.168 -9.636 72.225 1.00 17.10 84 GLN A CA 1
ATOM 638 C C . GLN A 1 84 ? -26.466 -9.253 71.534 1.00 17.68 84 GLN A C 1
ATOM 639 O O . GLN A 1 84 ? -26.547 -8.242 70.808 1.00 17.81 84 GLN A O 1
ATOM 645 N N . VAL A 1 85 ? -27.492 -10.072 71.750 1.00 18.08 85 VAL A N 1
ATOM 646 C CA . VAL A 1 85 ? -28.783 -9.869 71.121 1.00 20.10 85 VAL A CA 1
ATOM 647 C C . VAL A 1 85 ? -29.804 -9.760 72.231 1.00 21.31 85 VAL A C 1
ATOM 648 O O . VAL A 1 85 ? -29.819 -10.569 73.165 1.00 23.11 85 VAL A O 1
ATOM 652 N N . GLY A 1 86 ? -30.653 -8.752 72.136 1.00 21.69 86 GLY A N 1
ATOM 653 C CA . GLY A 1 86 ? -31.635 -8.570 73.174 1.00 21.98 86 GLY A CA 1
ATOM 654 C C . GLY A 1 86 ? -32.499 -7.369 72.902 1.00 23.43 86 GLY A C 1
ATOM 655 O O . GLY A 1 86 ? -32.318 -6.657 71.911 1.00 20.39 86 GLY A O 1
ATOM 656 N N . PRO A 1 87 ? -33.451 -7.115 73.803 1.00 23.05 87 PRO A N 1
ATOM 657 C CA . PRO A 1 87 ? -34.365 -5.994 73.666 1.00 22.89 87 PRO A CA 1
ATOM 658 C C . PRO A 1 87 ? -33.716 -4.636 73.864 1.00 21.68 87 PRO A C 1
ATOM 659 O O . PRO A 1 87 ? -32.815 -4.455 74.689 1.00 21.86 87 PRO A O 1
ATOM 663 N N . GLU A 1 88 ? -34.213 -3.691 73.087 1.00 19.68 88 GLU A N 1
ATOM 664 C CA . GLU A 1 88 ? -33.759 -2.313 73.156 1.00 20.78 88 GLU A CA 1
ATOM 665 C C . GLU A 1 88 ? -34.950 -1.379 73.032 1.00 20.81 88 GLU A C 1
ATOM 666 O O . GLU A 1 88 ? -35.877 -1.649 72.260 1.00 22.22 88 GLU A O 1
ATOM 672 N N . GLY A 1 89 ? -34.915 -0.272 73.784 1.00 18.40 89 GLY A N 1
ATOM 673 C CA . GLY A 1 89 ? -35.979 0.719 73.748 1.00 18.32 89 GLY A CA 1
ATOM 674 C C . GLY A 1 89 ? -35.338 2.085 73.618 1.00 17.49 89 GLY A C 1
ATOM 675 O O . GLY A 1 89 ? -34.113 2.164 73.502 1.00 19.00 89 GLY A O 1
ATOM 676 N N . CYS A 1 90 ? -36.144 3.141 73.651 1.00 17.37 90 CYS A N 1
ATOM 677 C CA . CYS A 1 90 ? -35.623 4.499 73.506 1.00 14.82 90 CYS A CA 1
ATOM 678 C C . CYS A 1 90 ? -36.666 5.460 74.015 1.00 16.61 90 CYS A C 1
ATOM 679 O O . CYS A 1 90 ? -37.831 5.324 73.665 1.00 17.22 90 CYS A O 1
ATOM 682 N N . LEU A 1 91 ? -36.261 6.425 74.833 1.00 14.57 91 LEU A N 1
ATOM 683 C CA . LEU A 1 91 ? -37.228 7.394 75.363 1.00 15.94 91 LEU A CA 1
ATOM 684 C C . LEU A 1 91 ? -37.924 8.182 74.267 1.00 17.05 91 LEU A C 1
ATOM 685 O O . LEU A 1 91 ? -38.999 8.746 74.492 1.00 16.71 91 LEU A O 1
ATOM 690 N N . SER A 1 92 ? -37.326 8.241 73.085 1.00 13.98 92 SER A N 1
ATOM 691 C CA . SER A 1 92 ? -37.953 8.989 71.985 1.00 14.45 92 SER A CA 1
ATOM 692 C C . SER A 1 92 ? -39.010 8.157 71.273 1.00 17.06 92 SER A C 1
ATOM 693 O O . SER A 1 92 ? -39.705 8.677 70.395 1.00 18.49 92 SER A O 1
ATOM 696 N N . PHE A 1 93 ? -39.115 6.872 71.624 1.00 18.01 93 PHE A N 1
ATOM 697 C CA . PHE A 1 93 ? -40.138 5.986 71.010 1.00 19.75 93 PHE A CA 1
ATOM 698 C C . PHE A 1 93 ? -40.841 5.307 72.183 1.00 19.58 93 PHE A C 1
ATOM 699 O O . PHE A 1 93 ? -40.632 4.121 72.456 1.00 18.64 93 PHE A O 1
ATOM 707 N N . PRO A 1 94 ? -41.669 6.061 72.921 1.00 22.83 94 PRO A N 1
ATOM 708 C CA . PRO A 1 94 ? -42.342 5.437 74.064 1.00 24.37 94 PRO A CA 1
ATOM 709 C C . PRO A 1 94 ? -43.054 4.116 73.836 1.00 23.93 94 PRO A C 1
ATOM 710 O O . PRO A 1 94 ? -43.863 3.977 72.929 1.00 24.89 94 PRO A O 1
ATOM 714 N N . GLY A 1 95 ? -42.701 3.145 74.666 1.00 24.86 95 GLY A N 1
ATOM 715 C CA . GLY A 1 95 ? -43.308 1.834 74.588 1.00 26.25 95 GLY A CA 1
ATOM 716 C C . GLY A 1 95 ? -42.860 0.956 73.434 1.00 26.90 95 GLY A C 1
ATOM 717 O O . GLY A 1 95 ? -43.358 -0.153 73.294 1.00 28.47 95 GLY A O 1
ATOM 718 N N . LEU A 1 96 ? -41.934 1.428 72.606 1.00 24.50 96 LEU A N 1
ATOM 719 C CA . LEU A 1 96 ? -41.480 0.618 71.475 1.00 22.75 96 LEU A CA 1
ATOM 720 C C . LEU A 1 96 ? -40.209 -0.164 71.815 1.00 23.21 96 LEU A C 1
ATOM 721 O O . LEU A 1 96 ? -39.193 0.426 72.177 1.00 22.04 96 LEU A O 1
ATOM 726 N N . TYR A 1 97 ? -40.239 -1.486 71.669 1.00 23.42 97 TYR A N 1
ATOM 727 C CA . TYR A 1 97 ? -39.054 -2.270 71.988 1.00 24.13 97 TYR A CA 1
ATOM 728 C C . TYR A 1 97 ? -38.788 -3.257 70.863 1.00 23.42 97 TYR A C 1
ATOM 729 O O . TYR A 1 97 ? -39.714 -3.821 70.317 1.00 22.17 97 TYR A O 1
ATOM 738 N N . GLY A 1 98 ? -37.527 -3.442 70.495 1.00 22.25 98 GLY A N 1
ATOM 739 C CA . GLY A 1 98 ? -37.234 -4.367 69.415 1.00 21.72 98 GLY A CA 1
ATOM 740 C C . GLY A 1 98 ? -35.935 -5.066 69.702 1.00 22.71 98 GLY A C 1
ATOM 741 O O . GLY A 1 98 ? -35.152 -4.595 70.523 1.00 22.10 98 GLY A O 1
ATOM 742 N N . GLU A 1 99 ? -35.701 -6.198 69.048 1.00 22.75 99 GLU A N 1
ATOM 743 C CA . GLU A 1 99 ? -34.468 -6.936 69.269 1.00 21.30 99 GLU A CA 1
ATOM 744 C C . GLU A 1 99 ? -33.376 -6.302 68.424 1.00 19.74 99 GLU A C 1
ATOM 745 O O . GLU A 1 99 ? -33.557 -6.073 67.225 1.00 20.61 99 GLU A O 1
ATOM 751 N N . VAL A 1 100 ? -32.239 -6.008 69.053 1.00 17.81 100 VAL A N 1
ATOM 752 C CA . VAL A 1 100 ? -31.129 -5.398 68.337 1.00 15.18 100 VAL A CA 1
ATOM 753 C C . VAL A 1 100 ? -29.831 -6.116 68.693 1.00 15.00 100 VAL A C 1
ATOM 754 O O . VAL A 1 100 ? -29.595 -6.451 69.856 1.00 15.17 100 VAL A O 1
ATOM 758 N N . GLU A 1 101 ? -29.007 -6.403 67.693 1.00 14.42 101 GLU A N 1
ATOM 759 C CA . GLU A 1 101 ? -27.712 -7.015 67.985 1.00 15.27 101 GLU A CA 1
ATOM 760 C C . GLU A 1 101 ? -26.673 -5.883 68.105 1.00 14.98 101 GLU A C 1
ATOM 761 O O . GLU A 1 101 ? -26.606 -5.013 67.229 1.00 14.46 101 GLU A O 1
ATOM 767 N N . ARG A 1 102 ? -25.889 -5.890 69.186 1.00 14.74 102 ARG A N 1
ATOM 768 C CA . ARG A 1 102 ? -24.844 -4.870 69.413 1.00 14.79 102 ARG A CA 1
ATOM 769 C C . ARG A 1 102 ? -23.566 -5.583 69.788 1.00 15.78 102 ARG A C 1
ATOM 770 O O . ARG A 1 102 ? -23.581 -6.754 70.153 1.00 16.42 102 ARG A O 1
ATOM 778 N N . ALA A 1 103 ? -22.455 -4.887 69.703 1.00 13.96 103 ALA A N 1
ATOM 779 C CA . ALA A 1 103 ? -21.188 -5.481 70.156 1.00 13.81 103 ALA A CA 1
ATOM 780 C C . ALA A 1 103 ? -21.360 -5.721 71.677 1.00 15.35 103 ALA A C 1
ATOM 781 O O . ALA A 1 103 ? -22.106 -5.021 72.359 1.00 14.77 103 ALA A O 1
ATOM 783 N N . ASP A 1 104 ? -20.697 -6.749 72.206 1.00 14.09 104 ASP A N 1
ATOM 784 C CA . ASP A 1 104 ? -20.795 -7.031 73.640 1.00 16.43 104 ASP A CA 1
ATOM 785 C C . ASP A 1 104 ? -19.733 -6.285 74.447 1.00 17.03 104 ASP A C 1
ATOM 786 O O . ASP A 1 104 ? -19.990 -5.880 75.574 1.00 20.59 104 ASP A O 1
ATOM 791 N N . TYR A 1 105 ? -18.546 -6.132 73.893 1.00 15.99 105 TYR A N 1
ATOM 792 C CA . TYR A 1 105 ? -17.481 -5.346 74.551 1.00 15.37 105 TYR A CA 1
ATOM 793 C C . TYR A 1 105 ? -17.134 -4.143 73.671 1.00 15.20 105 TYR A C 1
ATOM 794 O O . TYR A 1 105 ? -17.077 -4.275 72.432 1.00 15.34 105 TYR A O 1
ATOM 803 N N . ILE A 1 106 ? -16.927 -2.966 74.281 1.00 12.75 106 ILE A N 1
ATOM 804 C CA . ILE A 1 106 ? -16.492 -1.820 73.520 1.00 12.37 106 ILE A CA 1
ATOM 805 C C . ILE A 1 106 ? -15.431 -1.047 74.286 1.00 13.01 106 ILE A C 1
ATOM 806 O O . ILE A 1 106 ? -15.379 -1.087 75.511 1.00 13.98 106 ILE A O 1
ATOM 811 N N . LYS A 1 107 ? -14.572 -0.379 73.548 1.00 12.31 107 LYS A N 1
ATOM 812 C CA . LYS A 1 107 ? -13.582 0.506 74.167 1.00 15.06 107 LYS A CA 1
ATOM 813 C C . LYS A 1 107 ? -13.953 1.858 73.581 1.00 16.09 107 LYS A C 1
ATOM 814 O O . LYS A 1 107 ? -13.990 2.016 72.347 1.00 15.53 107 LYS A O 1
ATOM 820 N N . VAL A 1 108 ? -14.204 2.836 74.451 1.00 14.15 108 VAL A N 1
ATOM 821 C CA . VAL A 1 108 ? -14.640 4.168 74.008 1.00 14.29 108 VAL A CA 1
ATOM 822 C C . VAL A 1 108 ? -13.674 5.268 74.400 1.00 14.30 108 VAL A C 1
ATOM 823 O O . VAL A 1 108 ? -13.124 5.236 75.499 1.00 15.79 108 VAL A O 1
ATOM 827 N N . ARG A 1 109 ? -13.478 6.222 73.490 1.00 14.50 109 ARG A N 1
ATOM 828 C CA . ARG A 1 109 ? -12.648 7.408 73.738 1.00 14.39 109 ARG A CA 1
ATOM 829 C C . ARG A 1 109 ? -13.641 8.570 73.729 1.00 13.13 109 ARG A C 1
ATOM 830 O O . ARG A 1 109 ? -14.452 8.697 72.815 1.00 13.79 109 ARG A O 1
ATOM 838 N N . ALA A 1 110 ? -13.618 9.402 74.764 1.00 13.58 110 ALA A N 1
ATOM 839 C CA . ALA A 1 110 ? -14.551 10.510 74.799 1.00 12.14 110 ALA A CA 1
ATOM 840 C C . ALA A 1 110 ? -14.005 11.598 75.684 1.00 12.78 110 ALA A C 1
ATOM 841 O O . ALA A 1 110 ? -12.963 11.405 76.314 1.00 11.87 110 ALA A O 1
ATOM 843 N N . GLN A 1 111 ? -14.672 12.754 75.712 1.00 12.10 111 GLN A N 1
ATOM 844 C CA . GLN A 1 111 ? -14.191 13.828 76.573 1.00 11.52 111 GLN A CA 1
ATOM 845 C C . GLN A 1 111 ? -15.149 14.084 77.702 1.00 11.47 111 GLN A C 1
ATOM 846 O O . GLN A 1 111 ? -16.330 13.787 77.584 1.00 11.28 111 GLN A O 1
ATOM 852 N N . ASN A 1 112 ? -14.631 14.622 78.809 1.00 12.17 112 ASN A N 1
ATOM 853 C CA . ASN A 1 112 ? -15.500 14.987 79.922 1.00 11.71 112 ASN A CA 1
ATOM 854 C C . ASN A 1 112 ? -15.878 16.468 79.800 1.00 13.71 112 ASN A C 1
ATOM 855 O O . ASN A 1 112 ? -15.526 17.133 78.817 1.00 15.20 112 ASN A O 1
ATOM 860 N N . ARG A 1 113 ? -16.614 16.981 80.785 1.00 15.36 113 ARG A N 1
ATOM 861 C CA . ARG A 1 113 ? -17.042 18.401 80.778 1.00 18.48 113 ARG A CA 1
ATOM 862 C C . ARG A 1 113 ? -15.971 19.457 80.564 1.00 19.18 113 ARG A C 1
ATOM 863 O O . ARG A 1 113 ? -16.269 20.568 80.094 1.00 21.11 113 ARG A O 1
ATOM 871 N N . ARG A 1 114 ? -14.749 19.160 80.983 1.00 19.06 114 ARG A N 1
ATOM 872 C CA . ARG A 1 114 ? -13.648 20.116 80.840 1.00 21.69 114 ARG A CA 1
ATOM 873 C C . ARG A 1 114 ? -12.868 19.912 79.547 1.00 19.34 114 ARG A C 1
ATOM 874 O O . ARG A 1 114 ? -11.897 20.629 79.301 1.00 19.74 114 ARG A O 1
ATOM 882 N N . GLY A 1 115 ? -13.244 18.903 78.761 1.00 17.51 115 GLY A N 1
ATOM 883 C CA . GLY A 1 115 ? -12.550 18.627 77.508 1.00 15.26 115 GLY A CA 1
ATOM 884 C C . GLY A 1 115 ? -11.435 17.597 77.612 1.00 15.47 115 GLY A C 1
ATOM 885 O O . GLY A 1 115 ? -10.704 17.335 76.634 1.00 14.54 115 GLY A O 1
ATOM 886 N N . LYS A 1 116 ? -11.267 16.995 78.787 1.00 13.84 116 LYS A N 1
ATOM 887 C CA . LYS A 1 116 ? -10.207 15.989 78.916 1.00 14.79 116 LYS A CA 1
ATOM 888 C C . LYS A 1 116 ? -10.624 14.665 78.305 1.00 14.87 116 LYS A C 1
ATOM 889 O O . LYS A 1 116 ? -11.749 14.221 78.505 1.00 15.39 116 LYS A O 1
ATOM 895 N N . VAL A 1 117 ? -9.698 14.037 77.587 1.00 13.24 117 VAL A N 1
ATOM 896 C CA . VAL A 1 117 ? -9.953 12.741 76.944 1.00 14.01 117 VAL A CA 1
ATOM 897 C C . VAL A 1 117 ? -9.731 11.564 77.891 1.00 13.97 117 VAL A C 1
ATOM 898 O O . VAL A 1 117 ? -8.697 11.493 78.568 1.00 15.14 117 VAL A O 1
ATOM 902 N N . PHE A 1 118 ? -10.708 10.664 77.950 1.00 12.38 118 PHE A N 1
ATOM 903 C CA . PHE A 1 118 ? -10.619 9.461 78.768 1.00 11.99 118 PHE A CA 1
ATOM 904 C C . PHE A 1 118 ? -10.937 8.251 77.926 1.00 14.76 118 PHE A C 1
ATOM 905 O O . PHE A 1 118 ? -11.480 8.376 76.804 1.00 14.44 118 PHE A O 1
ATOM 913 N N . LEU A 1 119 ? -10.564 7.092 78.463 1.00 15.12 119 LEU A N 1
ATOM 914 C CA . LEU A 1 119 ? -10.797 5.815 77.823 1.00 17.04 119 LEU A CA 1
ATOM 915 C C . LEU A 1 119 ? -11.714 5.011 78.711 1.00 17.64 119 LEU A C 1
ATOM 916 O O . LEU A 1 119 ? -11.531 4.938 79.931 1.00 19.30 119 LEU A O 1
ATOM 921 N N . LEU A 1 120 ? -12.708 4.377 78.105 1.00 15.54 120 LEU A N 1
ATOM 922 C CA . LEU A 1 120 ? -13.664 3.621 78.869 1.00 16.78 120 LEU A CA 1
ATOM 923 C C . LEU A 1 120 ? -13.934 2.267 78.238 1.00 15.99 120 LEU A C 1
ATOM 924 O O . LEU A 1 120 ? -14.130 2.188 77.029 1.00 17.32 120 LEU A O 1
ATOM 929 N N . GLU A 1 121 ? -13.931 1.212 79.044 1.00 17.29 121 GLU A N 1
ATOM 930 C CA . GLU A 1 121 ? -14.256 -0.106 78.524 1.00 16.63 121 GLU A CA 1
ATOM 931 C C . GLU A 1 121 ? -15.583 -0.518 79.118 1.00 15.74 121 GLU A C 1
ATOM 932 O O . GLU A 1 121 ? -15.840 -0.311 80.298 1.00 16.75 121 GLU A O 1
ATOM 938 N N . ALA A 1 122 ? -16.461 -1.078 78.294 1.00 13.76 122 ALA A N 1
ATOM 939 C CA . ALA A 1 122 ? -17.764 -1.492 78.815 1.00 12.82 122 ALA A CA 1
ATOM 940 C C . ALA A 1 122 ? -18.214 -2.757 78.133 1.00 13.25 122 ALA A C 1
ATOM 941 O O . ALA A 1 122 ? -17.771 -3.066 77.019 1.00 13.69 122 ALA A O 1
ATOM 943 N N . GLU A 1 123 ? -19.094 -3.474 78.809 1.00 13.55 123 GLU A N 1
ATOM 944 C CA . GLU A 1 123 ? -19.639 -4.705 78.254 1.00 16.66 123 GLU A CA 1
ATOM 945 C C . GLU A 1 123 ? -21.121 -4.810 78.579 1.00 15.51 123 GLU A C 1
ATOM 946 O O . GLU A 1 123 ? -21.674 -4.060 79.371 1.00 17.62 123 GLU A O 1
ATOM 952 N N . GLY A 1 124 ? -21.793 -5.749 77.932 1.00 16.16 124 GLY A N 1
ATOM 953 C CA . GLY A 1 124 ? -23.188 -5.973 78.239 1.00 15.69 124 GLY A CA 1
ATOM 954 C C . GLY A 1 124 ? -24.159 -4.824 78.126 1.00 15.48 124 GLY A C 1
ATOM 955 O O . GLY A 1 124 ? -24.119 -4.036 77.194 1.00 15.30 124 GLY A O 1
ATOM 956 N N . PHE A 1 125 ? -25.037 -4.699 79.110 1.00 15.32 125 PHE A N 1
ATOM 957 C CA . PHE A 1 125 ? -26.057 -3.673 79.038 1.00 16.87 125 PHE A CA 1
ATOM 958 C C . PHE A 1 125 ? -25.504 -2.272 78.953 1.00 15.05 125 PHE A C 1
ATOM 959 O O . PHE A 1 125 ? -26.048 -1.420 78.241 1.00 14.57 125 PHE A O 1
ATOM 967 N N . LEU A 1 126 ? -24.438 -2.014 79.690 1.00 13.39 126 LEU A N 1
ATOM 968 C CA . LEU A 1 126 ? -23.851 -0.689 79.627 1.00 12.90 126 LEU A CA 1
ATOM 969 C C . LEU A 1 126 ? -23.297 -0.462 78.228 1.00 13.21 126 LEU A C 1
ATOM 970 O O . LEU A 1 126 ? -23.429 0.622 77.669 1.00 12.97 126 LEU A O 1
ATOM 975 N N . ALA A 1 127 ? -22.657 -1.474 77.658 1.00 11.81 127 ALA A N 1
ATOM 976 C CA . ALA A 1 127 ? -22.106 -1.272 76.311 1.00 11.30 127 ALA A CA 1
ATOM 977 C C . ALA A 1 127 ? -23.249 -1.069 75.318 1.00 12.82 127 ALA A C 1
ATOM 978 O O . ALA A 1 127 ? -23.098 -0.292 74.377 1.00 10.95 127 ALA A O 1
ATOM 980 N N . ARG A 1 128 ? -24.373 -1.759 75.515 1.00 12.49 128 ARG A N 1
ATOM 981 C CA . ARG A 1 128 ? -25.517 -1.577 74.615 1.00 12.17 128 ARG A CA 1
ATOM 982 C C . ARG A 1 128 ? -26.005 -0.135 74.728 1.00 11.97 128 ARG A C 1
ATOM 983 O O . ARG A 1 128 ? -26.245 0.542 73.734 1.00 11.51 128 ARG A O 1
ATOM 991 N N . ALA A 1 129 ? -26.177 0.343 75.949 1.00 13.08 129 ALA A N 1
ATOM 992 C CA . ALA A 1 129 ? -26.663 1.714 76.087 1.00 11.37 129 ALA A CA 1
ATOM 993 C C . ALA A 1 129 ? -25.746 2.747 75.408 1.00 11.70 129 ALA A C 1
ATOM 994 O O . ALA A 1 129 ? -26.217 3.708 74.772 1.00 11.93 129 ALA A O 1
ATOM 996 N N . ILE A 1 130 ? -24.448 2.575 75.608 1.00 11.34 130 ILE A N 1
ATOM 997 C CA . ILE A 1 130 ? -23.497 3.506 75.046 1.00 10.56 130 ILE A CA 1
ATOM 998 C C . ILE A 1 130 ? -23.551 3.456 73.532 1.00 11.44 130 ILE A C 1
ATOM 999 O O . ILE A 1 130 ? -23.541 4.475 72.881 1.00 10.34 130 ILE A O 1
ATOM 1004 N N . GLN A 1 131 ? -23.610 2.265 72.947 1.00 10.66 131 GLN A N 1
ATOM 1005 C CA . GLN A 1 131 ? -23.693 2.199 71.488 1.00 9.67 131 GLN A CA 1
ATOM 1006 C C . GLN A 1 131 ? -24.960 2.896 70.954 1.00 10.98 131 GLN A C 1
ATOM 1007 O O . GLN A 1 131 ? -24.935 3.555 69.921 1.00 10.48 131 GLN A O 1
ATOM 1013 N N . HIS A 1 132 ? -26.076 2.693 71.650 1.00 11.14 132 HIS A N 1
ATOM 1014 C CA . HIS A 1 132 ? -27.346 3.276 71.251 1.00 9.99 132 HIS A CA 1
ATOM 1015 C C . HIS A 1 132 ? -27.249 4.814 71.319 1.00 11.62 132 HIS A C 1
ATOM 1016 O O . HIS A 1 132 ? -27.660 5.532 70.406 1.00 11.47 132 HIS A O 1
ATOM 1023 N N . GLU A 1 133 ? -26.667 5.330 72.396 1.00 8.88 133 GLU A N 1
ATOM 1024 C CA . GLU A 1 133 ? -26.571 6.785 72.477 1.00 9.43 133 GLU A CA 1
ATOM 1025 C C . GLU A 1 133 ? -25.596 7.381 71.489 1.00 10.96 133 GLU A C 1
ATOM 1026 O O . GLU A 1 133 ? -25.849 8.462 70.959 1.00 10.98 133 GLU A O 1
ATOM 1032 N N . ILE A 1 134 ? -24.483 6.701 71.204 1.00 10.68 134 ILE A N 1
ATOM 1033 C CA . ILE A 1 134 ? -23.540 7.240 70.259 1.00 10.64 134 ILE A CA 1
ATOM 1034 C C . ILE A 1 134 ? -24.238 7.274 68.890 1.00 11.44 134 ILE A C 1
ATOM 1035 O O . ILE A 1 134 ? -24.064 8.218 68.116 1.00 11.25 134 ILE A O 1
ATOM 1040 N N . ASP A 1 135 ? -25.004 6.241 68.562 1.00 11.09 135 ASP A N 1
ATOM 1041 C CA . ASP A 1 135 ? -25.719 6.292 67.288 1.00 12.29 135 ASP A CA 1
ATOM 1042 C C . ASP A 1 135 ? -26.560 7.550 67.198 1.00 11.52 135 ASP A C 1
ATOM 1043 O O . ASP A 1 135 ? -26.589 8.179 66.137 1.00 11.88 135 ASP A O 1
ATOM 1048 N N . HIS A 1 136 ? -27.265 7.918 68.267 1.00 11.13 136 HIS A N 1
ATOM 1049 C CA . HIS A 1 136 ? -28.076 9.167 68.228 1.00 11.70 136 HIS A CA 1
ATOM 1050 C C . HIS A 1 136 ? -27.262 10.386 67.789 1.00 11.30 136 HIS A C 1
ATOM 1051 O O . HIS A 1 136 ? -27.774 11.291 67.085 1.00 12.37 136 HIS A O 1
ATOM 1058 N N . LEU A 1 137 ? -26.009 10.435 68.231 1.00 10.83 137 LEU A N 1
ATOM 1059 C CA . LEU A 1 137 ? -25.146 11.555 67.924 1.00 9.82 137 LEU A CA 1
ATOM 1060 C C . LEU A 1 137 ? -24.793 11.598 66.455 1.00 10.42 137 LEU A C 1
ATOM 1061 O O . LEU A 1 137 ? -24.296 12.584 65.984 1.00 12.02 137 LEU A O 1
ATOM 1066 N N . HIS A 1 138 ? -25.067 10.536 65.715 1.00 11.88 138 HIS A N 1
ATOM 1067 C CA . HIS A 1 138 ? -24.774 10.552 64.291 1.00 11.91 138 HIS A CA 1
ATOM 1068 C C . HIS A 1 138 ? -26.044 10.487 63.484 1.00 13.47 138 HIS A C 1
ATOM 1069 O O . HIS A 1 138 ? -26.013 10.177 62.288 1.00 15.53 138 HIS A O 1
ATOM 1076 N N . GLY A 1 139 ? -27.157 10.786 64.159 1.00 12.63 139 GLY A N 1
ATOM 1077 C CA . GLY A 1 139 ? -28.465 10.799 63.505 1.00 13.93 139 GLY A CA 1
ATOM 1078 C C . GLY A 1 139 ? -29.034 9.420 63.209 1.00 14.01 139 GLY A C 1
ATOM 1079 O O . GLY A 1 139 ? -29.922 9.268 62.335 1.00 16.40 139 GLY A O 1
ATOM 1080 N N . VAL A 1 140 ? -28.560 8.397 63.912 1.00 14.02 140 VAL A N 1
ATOM 1081 C CA . VAL A 1 140 ? -29.036 7.026 63.714 1.00 13.17 140 VAL A CA 1
ATOM 1082 C C . VAL A 1 140 ? -29.929 6.591 64.860 1.00 15.48 140 VAL A C 1
ATOM 1083 O O . VAL A 1 140 ? -29.556 6.714 66.027 1.00 13.64 140 VAL A O 1
ATOM 1087 N N . LEU A 1 141 ? -31.096 6.050 64.513 1.00 15.38 141 LEU A N 1
ATOM 1088 C CA . LEU A 1 141 ? -32.092 5.602 65.497 1.00 14.61 141 LEU A CA 1
ATOM 1089 C C . LEU A 1 141 ? -32.134 4.065 65.538 1.00 14.83 141 LEU A C 1
ATOM 1090 O O . LEU A 1 141 ? -31.896 3.394 64.532 1.00 15.08 141 LEU A O 1
ATOM 1095 N N . PHE A 1 142 ? -32.472 3.513 66.698 1.00 14.76 142 PHE A N 1
ATOM 1096 C CA . PHE A 1 142 ? -32.425 2.078 66.846 1.00 14.82 142 PHE A CA 1
ATOM 1097 C C . PHE A 1 142 ? -33.341 1.286 65.931 1.00 15.32 142 PHE A C 1
ATOM 1098 O O . PHE A 1 142 ? -33.084 0.118 65.640 1.00 16.50 142 PHE A O 1
ATOM 1106 N N . THR A 1 143 ? -34.411 1.924 65.495 1.00 15.19 143 THR A N 1
ATOM 1107 C CA . THR A 1 143 ? -35.355 1.276 64.601 1.00 17.48 143 THR A CA 1
ATOM 1108 C C . THR A 1 143 ? -34.677 0.842 63.304 1.00 18.69 143 THR A C 1
ATOM 1109 O O . THR A 1 143 ? -35.144 -0.085 62.620 1.00 18.46 143 THR A O 1
ATOM 1113 N N . SER A 1 144 ? -33.577 1.501 62.952 1.00 16.84 144 SER A N 1
ATOM 1114 C CA . SER A 1 144 ? -32.869 1.126 61.738 1.00 19.32 144 SER A CA 1
ATOM 1115 C C . SER A 1 144 ? -32.104 -0.180 61.905 1.00 19.31 144 SER A C 1
ATOM 1116 O O . SER A 1 144 ? -31.671 -0.767 60.896 1.00 20.28 144 SER A O 1
ATOM 1119 N N . LYS A 1 145 ? -31.943 -0.644 63.154 1.00 18.85 145 LYS A N 1
ATOM 1120 C CA . LYS A 1 145 ? -31.196 -1.864 63.450 1.00 19.73 145 LYS A CA 1
ATOM 1121 C C . LYS A 1 145 ? -32.016 -2.973 64.118 1.00 20.99 145 LYS A C 1
ATOM 1122 O O . LYS A 1 145 ? -31.483 -4.027 64.490 1.00 23.25 145 LYS A O 1
ATOM 1128 N N . VAL A 1 146 ? -33.312 -2.735 64.293 1.00 21.42 146 VAL A N 1
ATOM 1129 C CA . VAL A 1 146 ? -34.178 -3.745 64.882 1.00 21.81 146 VAL A CA 1
ATOM 1130 C C . VAL A 1 146 ? -34.357 -4.889 63.862 1.00 23.85 146 VAL A C 1
ATOM 1131 O O . VAL A 1 146 ? -34.594 -4.639 62.669 1.00 23.85 146 VAL A O 1
ATOM 1135 N N . THR A 1 147 ? -34.216 -6.122 64.342 1.00 26.54 147 THR A N 1
ATOM 1136 C CA . THR A 1 147 ? -34.348 -7.318 63.508 1.00 29.88 147 THR A CA 1
ATOM 1137 C C . THR A 1 147 ? -35.777 -7.846 63.633 1.00 30.60 147 THR A C 1
ATOM 1138 O O . THR A 1 147 ? -36.306 -8.455 62.704 1.00 30.28 147 THR A O 1
ATOM 1142 N N . ARG A 1 148 ? -36.393 -7.606 64.786 1.00 30.90 148 ARG A N 1
ATOM 1143 C CA . ARG A 1 148 ? -37.778 -8.000 65.010 1.00 33.23 148 ARG A CA 1
ATOM 1144 C C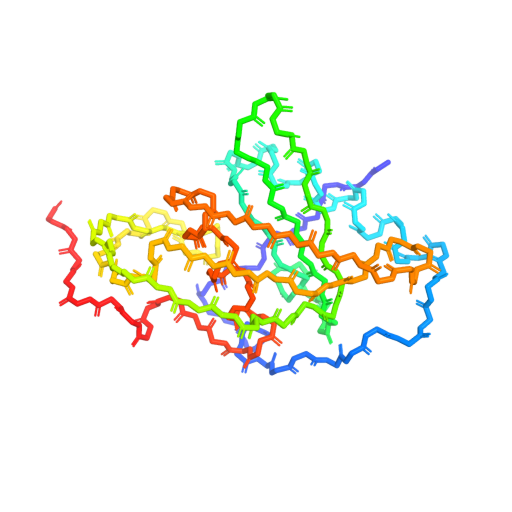 . ARG A 1 148 ? -38.340 -7.278 66.221 1.00 32.74 148 ARG A C 1
ATOM 1145 O O . ARG A 1 148 ? -37.619 -7.023 67.189 1.00 29.71 148 ARG A O 1
ATOM 1153 N N . TYR A 1 149 ? -39.617 -6.907 66.155 1.00 33.60 149 TYR A N 1
ATOM 1154 C CA . TYR A 1 149 ? -40.257 -6.241 67.284 1.00 35.10 149 TYR A CA 1
ATOM 1155 C C . TYR A 1 149 ? -40.998 -7.319 68.064 1.00 37.49 149 TYR A C 1
ATOM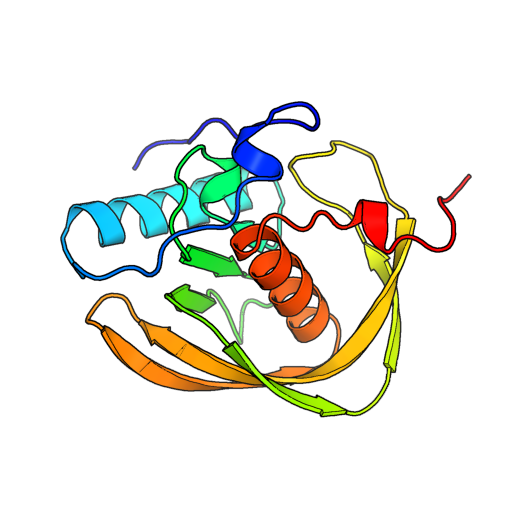 1156 O O . TYR A 1 149 ? -41.312 -8.369 67.509 1.00 37.35 149 TYR A O 1
ATOM 1165 N N . TYR A 1 150 ? -41.262 -7.081 69.346 1.00 40.15 150 TYR A N 1
ATOM 1166 C CA . TYR A 1 150 ? -41.938 -8.093 70.158 1.00 44.14 150 TYR A CA 1
ATOM 1167 C C . TYR A 1 150 ? -43.456 -8.025 70.108 1.00 47.56 150 TYR A C 1
ATOM 1168 O O . TYR A 1 150 ? -44.028 -6.950 69.942 1.00 47.81 150 TYR A O 1
ATOM 1177 N N . GLU A 1 151 ? -44.105 -9.177 70.256 1.00 51.77 151 GLU A N 1
ATOM 1178 C CA . GLU A 1 151 ? -45.565 -9.224 70.236 1.00 56.10 151 GLU A CA 1
ATOM 1179 C C . GLU A 1 151 ? -46.116 -8.638 71.533 1.00 56.38 151 GLU A C 1
ATOM 1180 O O . GLU A 1 151 ? -45.374 -8.437 72.498 1.00 56.42 151 GLU A O 1
#

Secondary structure (DSSP, 8-state):
--PPPPPPSS-GGGGSPPBPP----HHHHHHHHHHHHHHHHTT-SEEEGGGGT--BSEEEEE--TTT-EEEEEEEEEEEEEEEEEEEE--TTSTT--EEEEEEEEEEEEEE-TTS-EEEEEEEHHHHHHHHHHHHHHTT--GGGTEEEE--

Solvent-accessible surface area: 8019 Å² total; per-residue (Å²): 139,39,95,42,140,16,32,94,91,117,60,151,29,0,111,55,87,10,128,132,9,147,102,61,51,164,171,8,34,107,23,0,109,4,0,20,66,3,0,77,116,42,133,10,56,8,0,0,0,0,2,21,43,47,40,60,18,0,0,0,0,23,34,80,145,129,64,14,96,21,22,0,0,4,6,46,46,82,72,114,148,53,125,33,85,11,87,11,23,19,39,0,14,96,65,64,125,0,44,0,84,12,12,52,46,0,65,0,88,0,24,53,62,208,18,142,75,61,119,36,112,6,114,22,116,24,0,11,8,0,11,11,6,13,23,1,0,91,13,50,12,3,44,84,87,25,97,114,102,86,216

Foldseek 3Di:
DDQFQFAAPPDPLQQAAADADDDLDPVLVVLQVNQVVNQVVLVHQKDAVSRRPHRYQWMWGADDPVVGIDIFGPKDWPDFAAKDWDWDDDSNHPPWIAIAIDGFKTWMWGADSVGDIDIDIGGDPVRVRVVQRSCSNGSHHCVVGGPGTDD

InterPro domains:
  IPR023635 Peptide deformylase [MF_00163] (2-155)
  IPR023635 Peptide deformylase [PF01327] (4-148)
  IPR023635 Peptide deformylase [PIRSF004749] (1-148)
  IPR023635 Peptide deformylase [PR01576] (33-62)
  IPR023635 Peptide deformylase [PR01576] (88-99)
  IPR023635 Peptide deformylase [PR01576] (100-118)
  IPR023635 Peptide deformylase [PR01576] (119-148)
  IPR023635 Peptide deformylase [PTHR10458] (3-148)
  IPR023635 Peptide deformylase [TIGR00079] (4-153)
  IPR023635 Peptide deformylase [cd00487] (6-142)
  IPR036821 Peptide deformylase superfamily [G3DSA:3.90.45.10] (1-156)
  IPR036821 Peptide deformylase superfamily [SSF56420] (1-148)

Sequence (151 aa):
MAVLEIIKHPNEVLETPCERVINFDKKLVKLLKDMHETMLIADGVGLAAPQVGVSLQVAVVDVDDDTGKIELINPSILEKRGEQVGPEGCLSFPGLYGEVERADYIKVRAQNRRGKVFLLEAEGFLARAIQHEIDHLHGVLFTSKVTRYYE

CATH classification: 3.90.45.10